Protein AF-V4XNG4-F1 (afdb_monomer_lite)

Sequence (104 aa):
MAHDPLSPREALRTRTGAALAVVGLLVFVYSIVVLAQLLLGVIVGVGLTLGVYLTYRILAVFDSIADAAQRLVAVREREADHDATTDRGSPRDPSGDRLGERRE

Secondary structure (DSSP, 8-state):
----PPPHHHHHHSHHHHHHHHHHHHHHHHHHHHHHHHHHHHHHHHHHHHHHHHHHHHHHHHHHHHHHHHHHHHHHHHHHHHHHHHHHTS----TTS-SS----

pLDDT: mean 84.95, std 15.47, range [46.41, 98.69]

Structure (mmCIF, N/CA/C/O backbone):
data_AF-V4XNG4-F1
#
_entry.id   AF-V4XNG4-F1
#
loop_
_atom_site.group_PDB
_atom_site.id
_atom_site.type_symbol
_atom_site.label_atom_id
_atom_site.label_alt_id
_atom_site.label_comp_id
_atom_site.label_asym_id
_atom_site.label_entity_id
_atom_site.label_seq_id
_atom_site.pdbx_PDB_ins_code
_atom_site.Cartn_x
_atom_site.Cartn_y
_atom_site.Cartn_z
_atom_site.occupancy
_atom_site.B_iso_or_equiv
_atom_site.auth_seq_id
_atom_site.auth_comp_id
_atom_site.auth_asym_id
_atom_site.auth_atom_id
_atom_site.pdbx_PDB_model_num
ATOM 1 N N . MET A 1 1 ? -23.631 19.646 44.650 1.00 49.28 1 MET A N 1
ATOM 2 C CA . MET A 1 1 ? -23.347 18.218 44.907 1.00 49.28 1 MET A CA 1
ATOM 3 C C . MET A 1 1 ? -22.357 17.763 43.852 1.00 49.28 1 MET A C 1
ATOM 5 O O . MET A 1 1 ? -22.731 17.705 42.690 1.00 49.28 1 MET A O 1
ATOM 9 N N . ALA A 1 2 ? -21.091 17.572 44.218 1.00 61.75 2 ALA A N 1
ATOM 10 C CA . ALA A 1 2 ? -20.088 17.060 43.291 1.00 61.75 2 ALA A CA 1
ATOM 11 C C . ALA A 1 2 ? -20.352 15.560 43.087 1.00 61.75 2 ALA A C 1
ATOM 13 O O . ALA A 1 2 ? -20.378 14.811 44.060 1.00 61.75 2 ALA A O 1
ATOM 14 N N . HIS A 1 3 ? -20.634 15.138 41.854 1.00 67.94 3 HIS A N 1
ATOM 15 C CA . HIS A 1 3 ? -20.605 13.721 41.508 1.00 67.94 3 HIS A CA 1
ATOM 16 C C . HIS A 1 3 ? -19.151 13.278 41.509 1.00 67.94 3 HIS A C 1
ATOM 18 O O . HIS A 1 3 ? -18.356 13.793 40.729 1.00 67.94 3 HIS A O 1
ATOM 24 N N . ASP A 1 4 ? -18.824 12.354 42.403 1.00 82.62 4 ASP A N 1
ATOM 25 C CA . ASP A 1 4 ? -17.540 11.675 42.395 1.00 82.62 4 ASP A CA 1
ATOM 26 C C . ASP A 1 4 ? -17.560 10.658 41.240 1.00 82.62 4 ASP A C 1
ATOM 28 O O . ASP A 1 4 ? -18.399 9.745 41.252 1.00 82.62 4 ASP A O 1
ATOM 32 N N . PRO A 1 5 ? -16.768 10.850 40.169 1.00 80.88 5 PRO A N 1
ATOM 33 C CA . PRO A 1 5 ? -16.801 9.944 39.035 1.00 80.88 5 PRO A CA 1
ATOM 34 C C . PRO A 1 5 ? -16.206 8.591 39.433 1.00 80.88 5 PRO A C 1
ATOM 36 O O . PRO A 1 5 ? -15.127 8.514 40.014 1.00 80.88 5 PRO A O 1
ATOM 39 N N . LEU A 1 6 ? -16.902 7.511 39.064 1.00 78.31 6 LEU A N 1
ATOM 40 C CA . LEU A 1 6 ? -16.404 6.143 39.219 1.00 78.31 6 LEU A CA 1
ATOM 41 C C . LEU A 1 6 ? -14.999 6.022 38.622 1.00 78.31 6 LEU A C 1
ATOM 43 O O . LEU A 1 6 ? -14.776 6.408 37.468 1.00 78.31 6 LEU A O 1
ATOM 47 N N . SER A 1 7 ? -14.067 5.424 39.366 1.00 83.25 7 SER A N 1
ATOM 48 C CA . SER A 1 7 ? -12.752 5.130 38.807 1.00 83.25 7 SER A CA 1
ATOM 49 C C . SER A 1 7 ? -12.881 4.112 37.661 1.00 83.25 7 SER A C 1
ATOM 51 O O . SER A 1 7 ? -13.810 3.298 37.652 1.00 83.25 7 SER A O 1
ATOM 53 N N . PRO A 1 8 ? -11.946 4.071 36.692 1.00 78.56 8 PRO A N 1
ATOM 54 C CA . PRO A 1 8 ? -12.031 3.153 35.550 1.00 78.56 8 PRO A CA 1
ATOM 55 C C . PRO A 1 8 ? -12.199 1.681 35.955 1.00 78.56 8 PRO A C 1
ATOM 57 O O . PRO A 1 8 ? -12.910 0.920 35.299 1.00 78.56 8 PRO A O 1
ATOM 60 N N . ARG A 1 9 ? -11.576 1.277 37.071 1.00 81.25 9 ARG A N 1
ATOM 61 C CA . ARG A 1 9 ? -11.690 -0.083 37.615 1.00 81.25 9 ARG A CA 1
ATOM 62 C C . ARG A 1 9 ? -13.067 -0.360 38.218 1.00 81.25 9 ARG A C 1
ATOM 64 O O . ARG A 1 9 ? -13.563 -1.476 38.084 1.00 81.25 9 ARG A O 1
ATOM 71 N N . GLU A 1 10 ? -13.690 0.626 38.856 1.00 81.75 10 GLU A N 1
ATOM 72 C CA . GLU A 1 10 ? -15.064 0.508 39.360 1.00 81.75 10 GLU A CA 1
ATOM 73 C C . GLU A 1 10 ? -16.084 0.547 38.224 1.00 81.75 10 GLU A C 1
ATOM 75 O O . GLU A 1 10 ? -17.020 -0.251 38.223 1.00 81.75 10 GLU A O 1
ATOM 80 N N . ALA A 1 11 ? -15.858 1.376 37.204 1.00 82.38 11 ALA A N 1
ATOM 81 C CA . ALA A 1 11 ? -16.689 1.423 36.009 1.00 82.38 11 ALA A CA 1
ATOM 82 C C . ALA A 1 11 ? -16.723 0.060 35.294 1.00 82.38 11 ALA A C 1
ATOM 84 O O . ALA A 1 11 ? -17.804 -0.428 34.970 1.00 82.38 11 ALA A O 1
ATOM 85 N N . LEU A 1 12 ? -15.576 -0.611 35.136 1.00 83.75 12 LEU A N 1
ATOM 86 C CA . LEU A 1 12 ? -15.479 -1.954 34.538 1.00 83.75 12 LEU A CA 1
ATOM 87 C C . LEU A 1 12 ? -16.242 -3.042 35.310 1.00 83.75 12 LEU A C 1
ATOM 89 O O . LEU A 1 12 ? -16.648 -4.037 34.715 1.00 83.75 12 LEU A O 1
ATOM 93 N N . ARG A 1 13 ? -16.448 -2.875 36.623 1.00 86.19 13 ARG A N 1
ATOM 94 C CA . ARG A 1 13 ? -17.248 -3.810 37.434 1.00 86.19 13 ARG A CA 1
ATOM 95 C C . ARG A 1 13 ? -18.752 -3.614 37.251 1.00 86.19 13 ARG A C 1
ATOM 97 O O . ARG A 1 13 ? -19.528 -4.498 37.605 1.00 86.19 13 ARG A O 1
ATOM 104 N N . THR A 1 14 ? -19.177 -2.483 36.693 1.00 90.69 14 THR A N 1
ATOM 105 C CA . THR A 1 14 ? -20.577 -2.268 36.323 1.00 90.69 14 THR A CA 1
ATOM 106 C C . THR A 1 14 ? -20.885 -2.945 34.988 1.00 90.69 14 THR A C 1
ATOM 108 O O . THR A 1 14 ? -20.039 -2.995 34.094 1.00 90.69 14 THR A O 1
ATOM 111 N N . ARG A 1 15 ? -22.124 -3.424 34.807 1.00 88.75 15 ARG A N 1
ATOM 112 C CA . ARG A 1 15 ? -22.562 -4.001 33.520 1.00 88.75 15 ARG A CA 1
ATOM 113 C C . ARG A 1 15 ? -22.378 -3.016 32.365 1.00 88.75 15 ARG A C 1
ATOM 115 O O . ARG A 1 15 ? -21.937 -3.408 31.291 1.00 88.75 15 ARG A O 1
ATOM 122 N N . THR A 1 16 ? -22.686 -1.742 32.601 1.00 91.19 16 THR A N 1
ATOM 123 C CA . THR A 1 16 ? -22.601 -0.687 31.588 1.00 91.19 16 THR A CA 1
ATOM 124 C C . THR A 1 16 ? -21.156 -0.388 31.205 1.00 91.19 16 THR A C 1
ATOM 126 O O . THR A 1 16 ? -20.846 -0.322 30.019 1.00 91.19 16 THR A O 1
ATOM 129 N N . GLY A 1 17 ? -20.248 -0.258 32.177 1.00 89.06 17 GLY A N 1
ATOM 130 C CA . GLY A 1 17 ? -18.835 -0.018 31.883 1.00 89.06 17 GLY A CA 1
ATOM 131 C C . GLY A 1 17 ? -18.154 -1.218 31.226 1.00 89.06 17 GLY A C 1
ATOM 132 O O . GLY A 1 17 ? -17.360 -1.028 30.308 1.00 89.06 17 GLY A O 1
ATOM 133 N N . ALA A 1 18 ? -18.525 -2.448 31.598 1.00 92.38 18 ALA A N 1
ATOM 134 C CA . ALA A 1 18 ? -18.087 -3.647 30.883 1.00 92.38 18 ALA A CA 1
ATOM 135 C C . ALA A 1 18 ? -18.572 -3.653 29.421 1.00 92.38 18 ALA A C 1
ATOM 137 O O . ALA A 1 18 ? -17.777 -3.894 28.514 1.00 92.38 18 ALA A O 1
ATOM 138 N N . ALA A 1 19 ? -19.847 -3.332 29.171 1.00 95.50 19 ALA A N 1
ATOM 139 C CA . ALA A 1 19 ? -20.388 -3.246 27.814 1.00 95.50 19 ALA A CA 1
ATOM 140 C C . ALA A 1 19 ? -19.670 -2.177 26.972 1.00 95.50 19 ALA A C 1
ATOM 142 O O . ALA A 1 19 ? -19.276 -2.455 25.842 1.00 95.50 19 ALA A O 1
ATOM 143 N N . LEU A 1 20 ? -19.435 -0.986 27.531 1.00 95.88 20 LEU A N 1
ATOM 144 C CA . LEU A 1 20 ? -18.684 0.077 26.855 1.00 95.88 20 LEU A CA 1
ATOM 145 C C . LEU A 1 20 ? -17.238 -0.330 26.562 1.00 95.88 20 LEU A C 1
ATOM 147 O O . LEU A 1 20 ? -16.732 -0.014 25.489 1.00 95.88 20 LEU A O 1
ATOM 151 N N . ALA A 1 21 ? -16.586 -1.060 27.468 1.00 94.88 21 ALA A N 1
ATOM 152 C CA . ALA A 1 21 ? -15.241 -1.577 27.235 1.00 94.88 21 ALA A CA 1
ATOM 153 C C . ALA A 1 21 ? -15.212 -2.586 26.077 1.00 94.88 21 ALA A C 1
ATOM 155 O O . ALA A 1 21 ? -14.340 -2.496 25.214 1.00 94.88 21 ALA A O 1
ATOM 156 N N . VAL A 1 22 ? -16.184 -3.504 26.011 1.00 97.12 22 VAL A N 1
ATOM 157 C CA . VAL A 1 22 ? -16.304 -4.451 24.890 1.00 97.12 22 VAL A CA 1
ATOM 158 C C . VAL A 1 22 ? -16.568 -3.714 23.580 1.00 97.12 22 VAL A C 1
ATOM 160 O O . VAL A 1 22 ? -15.886 -3.974 22.593 1.00 97.12 22 VAL A O 1
ATOM 163 N N . VAL A 1 23 ? -17.509 -2.767 23.558 1.00 98.12 23 VAL A N 1
ATOM 164 C CA . VAL A 1 23 ? -17.797 -1.965 22.358 1.00 98.12 23 VAL A CA 1
ATOM 165 C C . VAL A 1 23 ? -16.562 -1.178 21.924 1.00 98.12 23 VAL A C 1
ATOM 167 O O . VAL A 1 23 ? -16.214 -1.200 20.748 1.00 98.12 23 VAL A O 1
ATOM 170 N N . GLY A 1 24 ? -15.860 -0.538 22.860 1.00 97.62 24 GLY A N 1
ATOM 171 C CA . GLY A 1 24 ? -14.622 0.186 22.577 1.00 97.62 24 GLY A CA 1
ATOM 172 C C . GLY A 1 24 ? -13.541 -0.720 21.989 1.00 97.62 24 GLY A C 1
ATOM 173 O O . GLY A 1 24 ? -12.908 -0.354 21.001 1.00 97.62 24 GLY A O 1
ATOM 174 N N . LEU A 1 25 ? -13.378 -1.929 22.534 1.00 98.12 25 LEU A N 1
ATOM 175 C CA . LEU A 1 25 ? -12.452 -2.924 21.997 1.00 98.12 25 LEU A CA 1
ATOM 176 C C . LEU A 1 25 ? -12.839 -3.350 20.576 1.00 98.12 25 LEU A C 1
ATOM 178 O O . LEU A 1 25 ? -11.976 -3.413 19.704 1.00 98.12 25 LEU A O 1
ATOM 182 N N . LEU A 1 26 ? -14.123 -3.608 20.322 1.00 98.44 26 LEU A N 1
ATOM 183 C CA . LEU A 1 26 ? -14.612 -3.969 18.990 1.00 98.44 26 LEU A CA 1
ATOM 184 C C . LEU A 1 26 ? -14.383 -2.840 17.982 1.00 98.44 26 LEU A C 1
ATOM 186 O O . LEU A 1 26 ? -13.884 -3.096 16.890 1.00 98.44 26 LEU A O 1
ATOM 190 N N . VAL A 1 27 ? -14.686 -1.595 18.356 1.00 98.56 27 VAL A N 1
ATOM 191 C CA . VAL A 1 27 ? -14.428 -0.409 17.526 1.00 98.56 27 VAL A CA 1
ATOM 192 C C . VAL A 1 27 ? -12.936 -0.264 17.243 1.00 98.56 27 VAL A C 1
ATOM 194 O O . VAL A 1 27 ? -12.555 -0.006 16.103 1.00 98.56 27 VAL A O 1
ATOM 197 N N . PHE A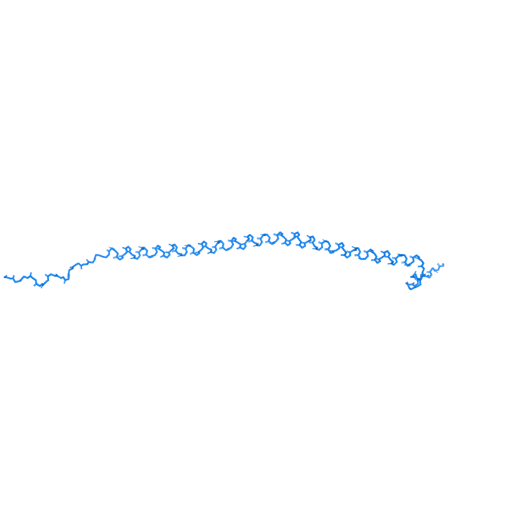 1 28 ? -12.080 -0.463 18.246 1.00 98.50 28 PHE A N 1
ATOM 198 C CA . PHE A 1 28 ? -10.632 -0.408 18.075 1.00 98.50 28 PHE A CA 1
ATOM 199 C C . PHE A 1 28 ? -10.131 -1.473 17.090 1.00 98.50 28 PHE A C 1
ATOM 201 O O . PHE A 1 28 ? -9.444 -1.142 16.124 1.00 98.50 28 PHE A O 1
ATOM 208 N N . VAL A 1 29 ? -10.534 -2.735 17.271 1.00 98.69 29 VAL A N 1
ATOM 209 C CA . VAL A 1 29 ? -10.180 -3.835 16.357 1.00 98.69 29 VAL A CA 1
ATOM 210 C C . VAL A 1 29 ? -10.693 -3.555 14.945 1.00 98.69 29 VAL A C 1
ATOM 212 O O . VAL A 1 29 ? -9.946 -3.686 13.977 1.00 98.69 29 VAL A O 1
ATOM 215 N N . TYR A 1 30 ? -11.942 -3.110 14.815 1.00 98.50 30 TYR A N 1
ATOM 216 C CA . TYR A 1 30 ? -12.531 -2.757 13.527 1.00 98.50 30 TYR A CA 1
ATOM 217 C C . TYR A 1 30 ? -11.780 -1.606 12.846 1.00 98.50 30 TYR A C 1
ATOM 219 O O . TYR A 1 30 ? -11.544 -1.643 11.640 1.00 98.50 30 TYR A O 1
ATOM 227 N N . SER A 1 31 ? -11.327 -0.618 13.617 1.00 98.50 31 SER A N 1
ATOM 228 C CA . SER A 1 31 ? -10.546 0.505 13.091 1.00 98.50 31 SER A CA 1
ATOM 229 C C . SER A 1 31 ? -9.21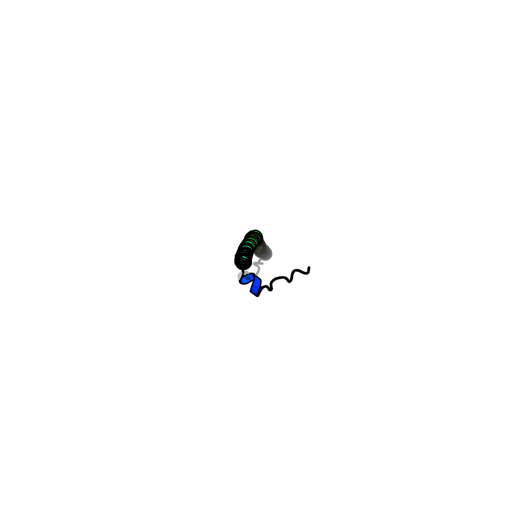2 0.040 12.505 1.00 98.50 31 SER A C 1
ATOM 231 O O . SER A 1 31 ? -8.807 0.530 11.453 1.00 98.50 31 SER A O 1
ATOM 233 N N . ILE A 1 32 ? -8.551 -0.942 13.130 1.00 98.69 32 ILE A N 1
ATOM 234 C CA . ILE A 1 32 ? -7.327 -1.558 12.589 1.00 98.69 32 ILE A CA 1
ATOM 235 C C . ILE A 1 32 ? -7.617 -2.263 11.262 1.00 98.69 32 ILE A C 1
ATOM 237 O O . ILE A 1 32 ? -6.852 -2.112 10.311 1.00 98.69 32 ILE A O 1
ATOM 241 N N . VAL A 1 33 ? -8.726 -3.003 11.172 1.00 98.56 33 VAL A N 1
ATOM 242 C CA . VAL A 1 33 ? -9.131 -3.675 9.927 1.00 98.56 33 VAL A CA 1
ATOM 243 C C . VAL A 1 33 ? -9.345 -2.658 8.806 1.00 98.56 33 VAL A C 1
ATOM 245 O O . VAL A 1 33 ? -8.812 -2.837 7.712 1.00 98.56 33 VAL A O 1
ATOM 248 N N . VAL A 1 34 ? -10.062 -1.567 9.082 1.00 98.50 34 VAL A N 1
ATOM 249 C CA . VAL A 1 34 ? -10.273 -0.481 8.113 1.00 98.50 34 VAL A CA 1
ATOM 250 C C . VAL A 1 34 ? -8.943 0.149 7.701 1.00 98.50 34 VAL A C 1
ATOM 252 O O . VAL A 1 34 ? -8.700 0.344 6.512 1.00 98.50 34 VAL A O 1
ATOM 255 N N . LEU A 1 35 ? -8.047 0.419 8.652 1.00 98.56 35 LEU A N 1
ATOM 256 C CA . LEU A 1 35 ? -6.728 0.974 8.354 1.00 98.56 35 LEU A CA 1
ATOM 257 C C . LEU A 1 35 ? -5.908 0.043 7.451 1.00 98.56 35 LEU A C 1
ATOM 259 O O . LEU A 1 35 ? -5.291 0.508 6.496 1.00 98.56 35 LEU A O 1
ATOM 263 N N . ALA A 1 36 ? -5.935 -1.266 7.709 1.00 98.25 36 ALA A N 1
ATOM 264 C CA . ALA A 1 36 ? -5.259 -2.258 6.879 1.00 98.25 36 ALA A CA 1
ATOM 265 C C . ALA A 1 36 ? -5.841 -2.310 5.458 1.00 98.25 36 ALA A C 1
ATOM 267 O O . ALA A 1 36 ? -5.085 -2.376 4.492 1.00 98.25 36 ALA A O 1
ATOM 268 N N . GLN A 1 37 ? -7.166 -2.230 5.315 1.00 98.31 37 GLN A N 1
ATOM 269 C CA . GLN A 1 37 ? -7.827 -2.174 4.008 1.00 98.31 37 GLN A CA 1
ATOM 270 C C . GLN A 1 37 ? -7.470 -0.902 3.237 1.00 98.31 37 GLN A C 1
ATOM 272 O O . GLN A 1 37 ? -7.180 -0.978 2.045 1.00 98.31 37 GLN A O 1
ATOM 277 N N . LEU A 1 38 ? -7.441 0.253 3.906 1.00 98.44 38 LEU A N 1
ATOM 278 C CA . LEU A 1 38 ? -7.009 1.511 3.296 1.00 98.44 38 LEU A CA 1
ATOM 279 C C . LEU A 1 38 ? -5.552 1.429 2.846 1.00 98.44 38 LEU A C 1
ATOM 281 O O . LEU A 1 38 ? -5.237 1.789 1.714 1.00 98.44 38 LEU A O 1
ATOM 285 N N . LEU A 1 39 ? -4.673 0.910 3.704 1.00 98.06 39 LEU A N 1
ATOM 286 C CA . LEU A 1 39 ? -3.261 0.752 3.382 1.00 98.06 39 LEU A CA 1
ATOM 287 C C . LEU A 1 39 ? -3.067 -0.204 2.200 1.00 98.06 39 LEU A C 1
ATOM 289 O O . LEU A 1 39 ? -2.314 0.109 1.282 1.00 98.06 39 LEU A O 1
ATOM 293 N N . LEU A 1 40 ? -3.789 -1.327 2.176 1.00 98.06 40 LEU A N 1
ATOM 294 C CA . LEU A 1 40 ? -3.785 -2.257 1.050 1.00 98.06 40 LEU A CA 1
ATOM 295 C C . LEU A 1 40 ? -4.287 -1.581 -0.230 1.00 98.06 40 LEU A C 1
ATOM 297 O O . LEU A 1 40 ? -3.657 -1.719 -1.273 1.00 98.06 40 LEU A O 1
ATOM 301 N N . GLY A 1 41 ? -5.374 -0.812 -0.150 1.00 97.69 41 GLY A N 1
ATOM 302 C CA . GLY A 1 41 ? -5.905 -0.043 -1.273 1.00 97.69 41 GLY A CA 1
ATOM 303 C C . GLY A 1 41 ? -4.889 0.955 -1.831 1.00 97.69 41 GLY A C 1
ATOM 304 O O . GLY A 1 41 ? -4.736 1.050 -3.045 1.00 97.69 41 GLY A O 1
ATOM 305 N N . VAL A 1 42 ? -4.140 1.643 -0.965 1.00 97.75 42 VAL A N 1
ATOM 306 C CA . VAL A 1 42 ? -3.056 2.553 -1.369 1.00 97.75 42 VAL A CA 1
ATOM 307 C C . VAL A 1 42 ? -1.902 1.787 -2.009 1.00 97.75 42 VAL A C 1
ATOM 309 O O . VAL A 1 42 ? -1.443 2.176 -3.079 1.00 97.75 42 VAL A O 1
ATOM 312 N N . ILE A 1 43 ? -1.447 0.693 -1.395 1.00 97.00 43 ILE A N 1
ATOM 313 C CA . ILE A 1 43 ? -0.353 -0.131 -1.929 1.00 97.00 43 ILE A CA 1
ATOM 314 C C . ILE A 1 43 ? -0.723 -0.675 -3.305 1.00 97.00 43 ILE A C 1
ATOM 316 O O . ILE A 1 43 ? 0.083 -0.590 -4.224 1.00 97.00 43 ILE A O 1
ATOM 320 N N . VAL A 1 44 ? -1.934 -1.202 -3.472 1.00 97.56 44 VAL A N 1
ATOM 321 C CA . VAL A 1 44 ? -2.397 -1.714 -4.762 1.00 97.56 44 VAL A CA 1
ATOM 322 C C . VAL A 1 44 ? -2.579 -0.562 -5.746 1.00 97.56 44 VAL A C 1
ATOM 324 O O . VAL A 1 44 ? -1.994 -0.594 -6.817 1.00 97.56 44 VAL A O 1
ATOM 327 N N . GLY A 1 45 ? -3.317 0.492 -5.402 1.00 96.75 45 GLY A N 1
ATOM 328 C CA . GLY A 1 45 ? -3.578 1.603 -6.319 1.00 96.75 45 GLY A CA 1
ATOM 329 C C . GLY A 1 45 ? -2.300 2.303 -6.788 1.00 96.75 45 GLY A C 1
ATOM 330 O O . GLY A 1 45 ? -2.052 2.423 -7.989 1.00 96.75 45 GLY A O 1
ATOM 331 N N . VAL A 1 46 ? -1.454 2.726 -5.848 1.00 96.50 46 VAL A N 1
ATOM 332 C CA . VAL A 1 46 ? -0.195 3.418 -6.155 1.00 96.50 46 VAL A CA 1
ATOM 333 C C . VAL A 1 46 ? 0.834 2.440 -6.695 1.00 96.50 46 VAL A C 1
ATOM 335 O O . VAL A 1 46 ? 1.432 2.711 -7.730 1.00 96.50 46 VAL A O 1
ATOM 338 N N . GLY A 1 47 ? 1.035 1.301 -6.035 1.00 96.19 47 GLY A N 1
ATOM 339 C CA . GLY A 1 47 ? 2.066 0.332 -6.399 1.00 96.19 47 GLY A CA 1
ATOM 340 C C . GLY A 1 47 ? 1.832 -0.305 -7.763 1.00 96.19 47 GLY A C 1
ATOM 341 O O . GLY A 1 47 ? 2.791 -0.458 -8.512 1.00 96.19 47 GLY A O 1
ATOM 342 N N . LEU A 1 48 ? 0.586 -0.608 -8.139 1.00 95.62 48 LEU A N 1
ATOM 343 C CA . LEU A 1 48 ? 0.288 -1.136 -9.473 1.00 95.62 48 LEU A CA 1
ATOM 344 C C . LEU A 1 48 ? 0.498 -0.061 -10.547 1.00 95.62 48 LEU A C 1
ATOM 346 O O . LEU A 1 48 ? 1.111 -0.336 -11.575 1.00 95.62 48 LEU A O 1
ATOM 350 N N . THR A 1 49 ? 0.068 1.176 -10.283 1.00 95.81 49 THR A N 1
ATOM 351 C CA . THR A 1 49 ? 0.272 2.307 -11.204 1.00 95.81 49 THR A CA 1
ATOM 352 C C . THR A 1 49 ? 1.760 2.590 -11.412 1.00 95.81 49 THR A C 1
ATOM 354 O O . THR A 1 49 ? 2.229 2.664 -12.549 1.00 95.81 49 THR A O 1
ATOM 357 N N . LEU A 1 50 ? 2.524 2.699 -10.321 1.00 96.69 50 LEU A N 1
ATOM 358 C CA . LEU A 1 50 ? 3.969 2.906 -10.374 1.00 96.69 50 LEU A CA 1
ATOM 359 C C . LEU A 1 50 ? 4.678 1.711 -10.998 1.00 96.69 50 LEU A C 1
ATOM 361 O O . LEU A 1 50 ? 5.590 1.915 -11.785 1.00 96.69 50 LEU A O 1
ATOM 365 N N . GLY A 1 51 ? 4.262 0.490 -10.667 1.00 95.88 51 GLY A N 1
ATOM 366 C CA . GLY A 1 51 ? 4.835 -0.740 -11.198 1.00 95.88 51 GLY A CA 1
ATOM 367 C C . GLY A 1 51 ? 4.719 -0.789 -12.714 1.00 95.88 51 GLY A C 1
ATOM 368 O O . GLY A 1 51 ? 5.732 -0.902 -13.395 1.00 95.88 51 GLY A O 1
ATOM 369 N N . VAL A 1 52 ? 3.509 -0.598 -13.248 1.00 96.81 52 VAL A N 1
ATOM 370 C CA . VAL A 1 52 ? 3.275 -0.550 -14.700 1.00 96.81 52 VAL A CA 1
ATOM 371 C C . VAL A 1 52 ? 4.083 0.573 -15.349 1.00 96.81 52 VAL A C 1
ATOM 373 O O . VAL A 1 52 ? 4.744 0.347 -16.364 1.00 96.81 52 VAL A O 1
ATOM 376 N N . TYR A 1 53 ? 4.079 1.768 -14.755 1.00 96.00 53 TYR A N 1
ATOM 377 C CA . TYR A 1 53 ? 4.831 2.905 -15.279 1.00 96.00 53 TYR A CA 1
ATOM 378 C C . TYR A 1 53 ? 6.346 2.649 -15.302 1.00 96.00 53 TYR A C 1
ATOM 380 O O . TYR A 1 53 ? 6.997 2.902 -16.316 1.00 96.00 53 TYR A O 1
ATOM 388 N N . LEU A 1 54 ? 6.914 2.116 -14.217 1.00 97.12 54 LEU A N 1
ATOM 389 C CA . LEU A 1 54 ? 8.333 1.773 -14.135 1.00 97.12 54 LEU A CA 1
ATOM 390 C C . LEU A 1 54 ? 8.686 0.662 -15.113 1.00 97.12 54 LEU A C 1
ATOM 392 O O . LEU A 1 54 ? 9.690 0.790 -15.803 1.00 97.12 54 LEU A O 1
ATOM 396 N N . THR A 1 55 ? 7.877 -0.394 -15.216 1.00 96.94 55 THR A N 1
ATOM 397 C CA . THR A 1 55 ? 8.104 -1.470 -16.186 1.00 96.94 55 THR A CA 1
ATOM 398 C C . THR A 1 55 ? 8.149 -0.912 -17.600 1.00 96.94 55 THR A C 1
ATOM 400 O O . THR A 1 55 ? 9.122 -1.150 -18.313 1.00 96.94 55 THR A O 1
ATOM 403 N N . TYR A 1 56 ? 7.156 -0.107 -17.983 1.00 97.12 56 TYR A N 1
ATOM 404 C CA . TYR A 1 56 ? 7.155 0.562 -19.281 1.00 97.12 56 TYR A CA 1
ATOM 405 C C . TYR A 1 56 ? 8.417 1.409 -19.479 1.00 97.12 56 TYR A C 1
ATOM 407 O O . TYR A 1 56 ? 9.089 1.305 -20.505 1.00 97.12 56 TYR A O 1
ATOM 415 N N . ARG A 1 57 ? 8.781 2.221 -18.481 1.00 96.25 57 ARG A N 1
ATOM 416 C CA . ARG A 1 57 ? 9.935 3.117 -18.576 1.00 96.25 57 ARG A CA 1
ATOM 417 C C . ARG A 1 57 ? 11.252 2.358 -18.702 1.00 96.25 57 ARG A C 1
ATOM 419 O O . ARG A 1 57 ? 12.105 2.773 -19.476 1.00 96.25 57 ARG A O 1
ATOM 426 N N . ILE A 1 58 ? 11.413 1.266 -17.965 1.00 97.62 58 ILE A N 1
ATOM 427 C CA . ILE A 1 58 ? 12.601 0.412 -18.010 1.00 97.62 58 ILE A CA 1
ATOM 428 C C . ILE A 1 58 ? 12.729 -0.232 -19.390 1.00 97.62 58 ILE A C 1
ATOM 430 O O . ILE A 1 58 ? 13.802 -0.168 -19.983 1.00 97.62 58 ILE A O 1
ATOM 434 N N . LEU A 1 59 ? 11.641 -0.787 -19.931 1.00 96.81 59 LEU A N 1
ATOM 435 C CA . LEU A 1 59 ? 11.640 -1.359 -21.279 1.00 96.81 59 LEU A CA 1
ATOM 436 C C . LEU A 1 59 ? 11.992 -0.308 -22.335 1.00 96.81 59 LEU A C 1
ATOM 438 O O . LEU A 1 59 ? 12.847 -0.564 -23.172 1.00 96.81 59 LEU A O 1
ATOM 442 N N . ALA A 1 60 ? 11.420 0.894 -22.244 1.00 96.25 60 ALA A N 1
ATOM 443 C CA . ALA A 1 60 ? 11.750 1.991 -23.153 1.00 96.25 60 ALA A CA 1
ATOM 444 C C . ALA A 1 60 ? 13.226 2.421 -23.055 1.00 96.25 60 ALA A C 1
ATOM 446 O O . ALA A 1 60 ? 13.846 2.777 -24.054 1.00 96.25 60 ALA A O 1
ATOM 447 N N . VAL A 1 61 ? 13.815 2.387 -21.856 1.00 97.38 61 VAL A N 1
ATOM 448 C CA . VAL A 1 61 ? 15.249 2.659 -21.681 1.00 97.38 61 VAL A CA 1
ATOM 449 C C . VAL A 1 61 ? 16.087 1.556 -22.324 1.00 97.38 61 VAL A C 1
ATOM 451 O O . VAL A 1 61 ? 17.037 1.867 -23.038 1.00 97.38 61 VAL A O 1
ATOM 454 N N . PHE A 1 62 ? 15.736 0.285 -22.130 1.00 97.12 62 PHE A N 1
ATOM 455 C CA . PHE A 1 62 ? 16.432 -0.821 -22.790 1.00 97.12 62 PHE A CA 1
ATOM 456 C C . PHE A 1 62 ? 16.354 -0.740 -24.312 1.00 97.12 62 PHE A C 1
ATOM 458 O O . PHE A 1 62 ? 17.367 -0.949 -24.974 1.00 97.12 62 PHE A O 1
ATOM 465 N N . ASP A 1 63 ? 15.195 -0.372 -24.847 1.00 94.75 63 ASP A N 1
ATOM 466 C CA . ASP A 1 63 ? 14.994 -0.151 -26.277 1.00 94.75 63 ASP A CA 1
ATOM 467 C C . ASP A 1 63 ? 15.940 0.942 -26.801 1.00 94.75 63 ASP A C 1
ATOM 469 O O . ASP A 1 63 ? 16.717 0.718 -27.725 1.00 94.75 63 ASP A O 1
ATOM 473 N N . SER A 1 64 ? 16.031 2.075 -26.093 1.00 93.38 64 SER A N 1
ATOM 474 C CA . SER A 1 64 ? 16.963 3.152 -26.462 1.00 93.38 64 SER A CA 1
ATOM 475 C C . SER A 1 64 ? 18.445 2.744 -26.407 1.00 93.38 64 SER A C 1
ATOM 477 O O . SER A 1 64 ? 19.264 3.255 -27.173 1.00 93.38 64 SER A O 1
ATOM 479 N N . ILE A 1 65 ? 18.808 1.817 -25.513 1.00 95.56 65 ILE A N 1
ATOM 480 C CA . ILE A 1 65 ? 20.169 1.268 -25.425 1.00 95.56 65 ILE A CA 1
ATOM 481 C C . ILE A 1 65 ? 20.443 0.342 -26.614 1.00 95.56 65 ILE A C 1
ATOM 483 O O . ILE A 1 65 ? 21.531 0.397 -27.191 1.00 95.56 65 ILE A O 1
ATOM 487 N N . ALA A 1 66 ? 19.470 -0.489 -26.994 1.00 94.44 66 ALA A N 1
ATOM 488 C CA . ALA A 1 66 ? 19.579 -1.369 -28.152 1.00 94.44 66 ALA A CA 1
ATOM 489 C C . ALA A 1 66 ? 19.747 -0.560 -29.447 1.00 94.44 66 ALA A C 1
ATOM 491 O O . ALA A 1 66 ? 20.675 -0.826 -30.217 1.00 94.44 66 ALA A O 1
ATOM 492 N N . ASP A 1 67 ? 18.944 0.487 -29.627 1.00 93.00 67 ASP A N 1
ATOM 493 C CA . ASP A 1 67 ? 19.056 1.413 -30.757 1.00 93.00 67 ASP A CA 1
ATOM 494 C C . ASP A 1 67 ? 20.437 2.081 -30.819 1.00 93.00 67 ASP A C 1
ATOM 496 O O . ASP A 1 67 ? 21.061 2.175 -31.882 1.00 93.00 67 ASP A O 1
ATOM 500 N N . ALA A 1 68 ? 20.968 2.519 -29.674 1.00 93.56 68 ALA A N 1
ATOM 501 C CA . ALA A 1 68 ? 22.301 3.112 -29.607 1.00 93.56 68 ALA A CA 1
ATOM 502 C C . ALA A 1 68 ? 23.403 2.111 -29.997 1.00 93.56 68 ALA A C 1
ATOM 504 O O . ALA A 1 68 ? 24.347 2.478 -30.704 1.00 93.56 68 ALA A O 1
ATOM 505 N N . ALA A 1 69 ? 23.276 0.848 -29.581 1.00 93.56 69 ALA A N 1
ATOM 506 C CA . ALA A 1 69 ? 24.212 -0.210 -29.949 1.00 93.56 69 ALA A CA 1
ATOM 507 C C . ALA A 1 69 ? 24.174 -0.500 -31.458 1.00 93.56 69 ALA A C 1
ATOM 509 O O . ALA A 1 69 ? 25.226 -0.583 -32.095 1.00 93.56 69 ALA A O 1
ATOM 510 N N . GLN A 1 70 ? 22.980 -0.575 -32.052 1.00 92.06 70 GLN A N 1
ATOM 511 C CA . GLN A 1 70 ? 22.817 -0.755 -33.498 1.00 92.06 70 GLN A CA 1
ATOM 512 C C . GLN A 1 70 ? 23.408 0.416 -34.287 1.00 92.06 70 GLN A C 1
ATOM 514 O O . GLN A 1 70 ? 24.095 0.211 -35.289 1.00 92.06 70 GLN A O 1
ATOM 519 N N . ARG A 1 71 ? 23.223 1.649 -33.805 1.00 90.12 71 ARG A N 1
ATOM 520 C CA . ARG A 1 71 ? 23.830 2.837 -34.416 1.00 90.12 71 ARG A CA 1
ATOM 521 C C . ARG A 1 71 ? 25.357 2.781 -34.391 1.00 90.12 71 ARG A C 1
ATOM 523 O O . ARG A 1 71 ? 25.982 3.198 -35.362 1.00 90.12 71 ARG A O 1
ATOM 530 N N . LEU A 1 72 ? 25.958 2.269 -33.316 1.00 89.88 72 LEU A N 1
ATOM 531 C CA . LEU A 1 72 ? 27.413 2.129 -33.218 1.00 89.88 72 LEU A CA 1
ATOM 532 C C . LEU A 1 72 ? 27.956 1.129 -34.250 1.00 89.88 72 LEU A C 1
ATOM 534 O O . LEU A 1 72 ? 28.965 1.408 -34.895 1.00 89.88 72 LEU A O 1
ATOM 538 N N . VAL A 1 73 ? 27.263 0.005 -34.447 1.00 91.12 73 VAL A N 1
ATOM 539 C CA . VAL A 1 73 ? 27.611 -0.980 -35.485 1.00 91.12 73 VAL A CA 1
ATOM 540 C C . VAL A 1 73 ? 27.476 -0.369 -36.878 1.00 91.12 73 VAL A C 1
ATOM 542 O O . VAL A 1 73 ? 28.412 -0.447 -37.666 1.00 91.12 73 VAL A O 1
ATOM 545 N N . ALA A 1 74 ? 26.372 0.326 -37.157 1.00 92.19 74 ALA A N 1
ATOM 546 C CA . ALA A 1 74 ? 26.149 0.956 -38.457 1.00 92.19 74 ALA A CA 1
ATOM 547 C C . ALA A 1 74 ? 27.210 2.021 -38.802 1.00 92.19 74 ALA A C 1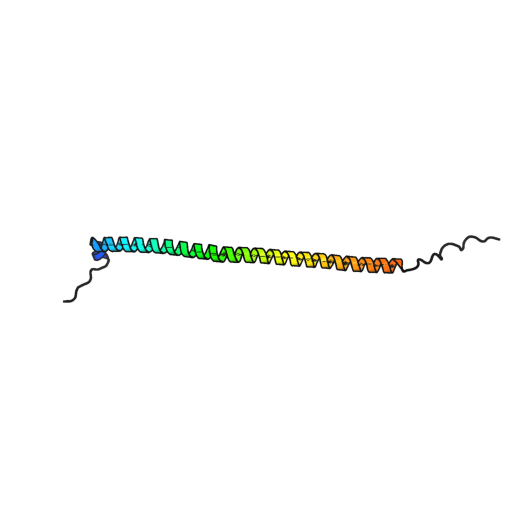
ATOM 549 O O . ALA A 1 74 ? 27.565 2.192 -39.967 1.00 92.19 74 ALA A O 1
ATOM 550 N N . VAL A 1 75 ? 27.728 2.750 -37.806 1.00 92.44 75 VAL A N 1
ATOM 551 C CA . VAL A 1 75 ? 28.855 3.678 -38.008 1.00 92.44 75 VAL A CA 1
ATOM 552 C C . VAL A 1 75 ? 30.138 2.905 -38.320 1.00 92.44 75 VAL A C 1
ATOM 554 O O . VAL A 1 75 ? 30.823 3.244 -39.282 1.00 92.44 75 VAL A O 1
ATOM 557 N N . ARG A 1 76 ? 30.420 1.831 -37.574 1.00 87.00 76 ARG A N 1
ATOM 558 C CA . ARG A 1 76 ? 31.598 0.975 -37.776 1.00 87.00 76 ARG A CA 1
ATOM 559 C C . ARG A 1 76 ? 31.631 0.338 -39.169 1.00 87.00 76 ARG A C 1
ATOM 561 O O . ARG A 1 76 ? 32.687 0.289 -39.790 1.00 87.00 76 ARG A O 1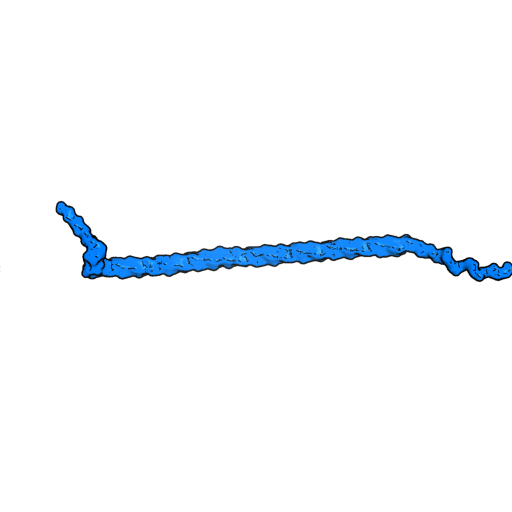
ATOM 568 N N . GLU A 1 77 ? 30.490 -0.146 -39.655 1.00 84.75 77 GLU A N 1
ATOM 569 C CA . GLU A 1 77 ? 30.369 -0.730 -40.997 1.00 84.75 77 GLU A CA 1
ATOM 570 C C . GLU A 1 77 ? 30.662 0.304 -42.087 1.00 84.75 77 GLU A C 1
ATOM 572 O O . GLU A 1 77 ? 31.411 0.022 -43.018 1.00 84.75 77 GLU A O 1
ATOM 577 N N . ARG A 1 78 ? 30.156 1.536 -41.938 1.00 84.12 78 ARG A N 1
ATOM 578 C CA . ARG A 1 78 ? 30.437 2.623 -42.889 1.00 84.12 78 ARG A CA 1
ATOM 579 C C . ARG A 1 78 ? 31.910 3.017 -42.924 1.00 84.12 78 ARG A C 1
ATOM 581 O O . ARG A 1 78 ? 32.420 3.314 -44.000 1.00 84.12 78 ARG A O 1
ATOM 588 N N . GLU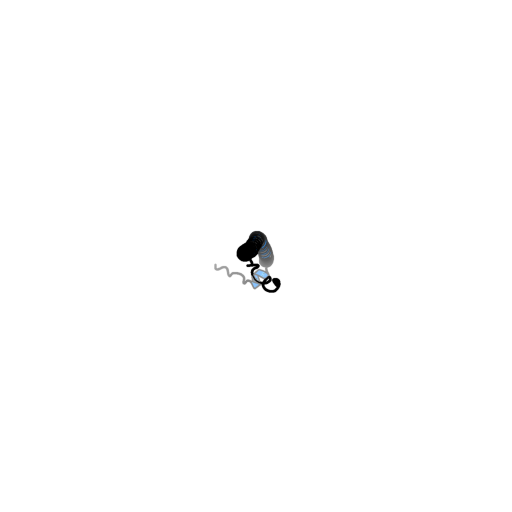 A 1 79 ? 32.575 3.049 -41.772 1.00 83.25 79 GLU A N 1
ATOM 589 C CA . GLU A 1 79 ? 34.017 3.310 -41.697 1.00 83.25 79 GLU A CA 1
ATOM 590 C C . GLU A 1 79 ? 34.808 2.209 -42.421 1.00 83.25 79 GLU A C 1
ATOM 592 O O . GLU A 1 79 ? 35.642 2.512 -43.272 1.00 83.25 79 GLU A O 1
ATOM 597 N N . ALA A 1 80 ? 34.478 0.936 -42.174 1.00 82.06 80 ALA A N 1
ATOM 598 C CA . ALA A 1 80 ? 35.131 -0.196 -42.833 1.00 82.06 80 ALA A CA 1
ATOM 599 C C . ALA A 1 80 ? 34.918 -0.210 -44.361 1.00 82.06 80 ALA A C 1
ATOM 601 O O . ALA A 1 80 ? 35.858 -0.476 -45.113 1.00 82.06 80 ALA A O 1
ATOM 602 N N . ASP A 1 81 ? 33.713 0.113 -44.838 1.00 80.88 81 ASP A N 1
ATOM 603 C CA . ASP A 1 81 ? 33.424 0.233 -46.273 1.00 80.88 81 ASP A CA 1
ATOM 604 C C . ASP A 1 81 ? 34.186 1.400 -46.928 1.00 80.88 81 ASP A C 1
ATOM 606 O O . ASP A 1 81 ? 34.609 1.306 -48.089 1.00 80.88 81 ASP A O 1
ATOM 610 N N . HIS A 1 82 ? 34.393 2.502 -46.200 1.00 75.69 82 HIS A N 1
ATOM 611 C CA . HIS A 1 82 ? 35.173 3.642 -46.683 1.00 75.69 82 HIS A CA 1
ATOM 612 C C . HIS A 1 82 ? 36.661 3.292 -46.830 1.00 75.69 82 HIS A C 1
ATOM 614 O O . HIS A 1 82 ? 37.265 3.591 -47.866 1.00 75.69 82 HIS A O 1
ATOM 620 N N . ASP A 1 83 ? 37.228 2.578 -45.858 1.00 75.19 83 ASP A N 1
ATOM 621 C CA . ASP A 1 83 ? 38.604 2.075 -45.919 1.00 75.19 83 ASP A CA 1
ATOM 622 C C . ASP A 1 83 ? 38.783 1.063 -47.063 1.00 75.19 83 ASP A C 1
ATOM 624 O O . ASP A 1 83 ? 39.731 1.162 -47.846 1.00 75.19 83 ASP A O 1
ATOM 628 N N . ALA A 1 84 ? 37.832 0.140 -47.244 1.00 72.38 84 ALA A N 1
ATOM 629 C CA . ALA A 1 84 ? 37.860 -0.838 -48.335 1.00 72.38 84 ALA A CA 1
ATOM 630 C C . ALA A 1 84 ? 37.739 -0.192 -49.729 1.00 72.38 84 ALA A C 1
ATOM 632 O O . ALA A 1 84 ? 38.318 -0.682 -50.702 1.00 72.38 84 ALA A O 1
ATOM 633 N N . THR A 1 85 ? 36.997 0.911 -49.846 1.00 70.38 85 THR A N 1
ATOM 634 C CA . THR A 1 85 ? 36.904 1.690 -51.091 1.00 70.38 85 THR A CA 1
ATOM 635 C C . THR A 1 85 ? 38.202 2.452 -51.366 1.00 70.38 85 THR A C 1
ATOM 637 O O . THR A 1 85 ? 38.641 2.521 -52.515 1.00 70.38 85 THR A O 1
ATOM 640 N N . THR A 1 86 ? 38.847 2.965 -50.318 1.00 69.06 86 THR A N 1
ATOM 641 C CA . THR A 1 86 ? 40.136 3.664 -50.407 1.00 69.06 86 THR A CA 1
ATOM 642 C C . THR A 1 86 ? 41.265 2.710 -50.822 1.00 69.06 86 THR A C 1
ATOM 644 O O . THR A 1 86 ? 42.060 3.057 -51.694 1.00 69.06 86 THR A O 1
ATOM 647 N N . ASP A 1 87 ? 41.283 1.476 -50.304 1.00 63.31 87 ASP A N 1
ATOM 648 C CA . ASP A 1 87 ? 42.238 0.428 -50.712 1.00 63.31 87 ASP A CA 1
ATOM 649 C C . ASP A 1 87 ? 42.013 -0.035 -52.165 1.00 63.31 87 ASP A C 1
ATOM 651 O O . ASP A 1 87 ? 42.957 -0.202 -52.938 1.00 63.31 87 ASP A O 1
ATOM 655 N N . ARG A 1 88 ? 40.750 -0.153 -52.599 1.00 61.53 88 ARG A N 1
ATOM 656 C CA . ARG A 1 88 ? 40.406 -0.544 -53.980 1.00 61.53 88 ARG A CA 1
ATOM 65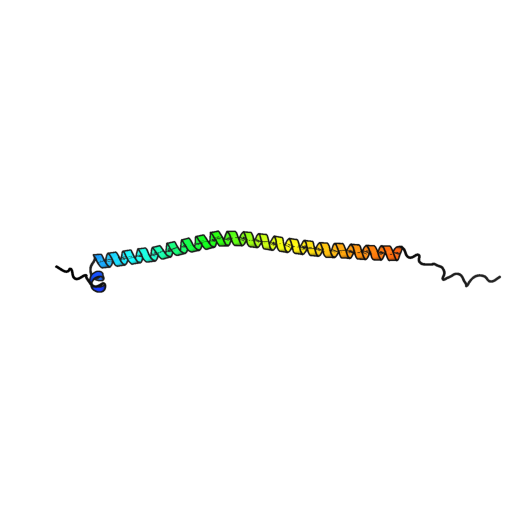7 C C . ARG A 1 88 ? 40.708 0.550 -55.018 1.00 61.53 88 ARG A C 1
ATOM 659 O O . ARG A 1 88 ? 40.817 0.242 -56.203 1.00 61.53 88 ARG A O 1
ATOM 666 N N . GLY A 1 89 ? 40.837 1.805 -54.584 1.00 58.34 89 GLY A N 1
ATOM 667 C CA . GLY A 1 89 ? 41.214 2.951 -55.414 1.00 58.34 89 GLY A CA 1
ATOM 668 C C . GLY A 1 89 ? 42.723 3.149 -55.590 1.00 58.34 89 GLY A C 1
ATOM 669 O O . GLY A 1 89 ? 43.112 3.975 -56.413 1.00 58.34 89 GLY A O 1
ATOM 670 N N . SER A 1 90 ? 43.570 2.408 -54.865 1.00 58.03 90 SER A N 1
ATOM 671 C CA . SER A 1 90 ? 45.021 2.409 -55.080 1.00 58.03 90 SER A CA 1
ATOM 672 C C . SER A 1 90 ? 45.350 1.491 -56.265 1.00 58.03 90 SER A C 1
ATOM 674 O O . SER A 1 90 ? 45.179 0.272 -56.154 1.00 58.03 90 SER A O 1
ATOM 676 N N . PRO A 1 91 ? 45.782 2.013 -57.431 1.00 57.69 91 PRO A N 1
ATOM 677 C CA . PRO A 1 91 ? 46.181 1.167 -58.543 1.00 57.69 91 PRO A CA 1
ATOM 678 C C . PRO A 1 91 ? 47.388 0.352 -58.078 1.00 57.69 91 PRO A C 1
ATOM 680 O O . PRO A 1 91 ? 48.467 0.906 -57.871 1.00 57.69 91 PRO A O 1
ATOM 683 N N . ARG A 1 92 ? 47.219 -0.963 -57.885 1.00 58.78 92 ARG A N 1
ATOM 684 C CA . ARG A 1 92 ? 48.360 -1.879 -57.786 1.00 58.78 92 ARG A CA 1
ATOM 685 C C . ARG A 1 92 ? 49.146 -1.737 -59.079 1.00 58.78 92 ARG A C 1
ATOM 687 O O . ARG A 1 92 ? 48.724 -2.242 -60.116 1.00 58.78 92 ARG A O 1
ATOM 694 N N . ASP A 1 93 ? 50.250 -1.011 -58.998 1.00 60.03 93 ASP A N 1
ATOM 695 C CA . ASP A 1 93 ? 51.213 -0.857 -60.071 1.00 60.03 93 ASP A CA 1
ATOM 696 C C . ASP A 1 93 ? 51.749 -2.255 -60.448 1.00 60.03 93 ASP A C 1
ATOM 698 O O . ASP A 1 93 ? 52.421 -2.884 -59.627 1.00 60.03 93 ASP A O 1
ATOM 702 N N . PRO A 1 94 ? 51.444 -2.809 -61.641 1.00 57.62 94 PRO A N 1
ATOM 703 C CA . PRO A 1 94 ? 51.914 -4.136 -62.042 1.00 57.62 94 PRO A CA 1
ATOM 704 C C . PRO A 1 94 ? 53.383 -4.125 -62.509 1.00 57.62 94 PRO A C 1
ATOM 706 O O . PRO A 1 94 ? 53.849 -5.084 -63.126 1.00 57.62 94 PRO A O 1
ATOM 709 N N . SER A 1 95 ? 54.123 -3.044 -62.258 1.00 58.97 95 SER A N 1
ATOM 710 C CA . SER A 1 95 ? 55.430 -2.747 -62.859 1.00 58.97 95 SER A CA 1
ATOM 711 C C . SER A 1 95 ? 56.614 -3.451 -62.180 1.00 58.97 95 SER A C 1
ATOM 713 O O . SER A 1 95 ? 57.652 -2.838 -61.945 1.00 58.97 95 SER A O 1
ATOM 715 N N . GLY A 1 96 ? 56.472 -4.738 -61.848 1.00 57.59 96 GLY A N 1
ATOM 716 C CA . GLY A 1 96 ? 57.496 -5.502 -61.124 1.00 57.59 96 GLY A CA 1
ATOM 717 C C . GLY A 1 96 ? 58.157 -6.661 -61.873 1.00 57.59 96 GLY A C 1
ATOM 718 O O . GLY A 1 96 ? 59.216 -7.095 -61.437 1.00 57.59 96 GLY A O 1
ATOM 719 N N . ASP A 1 97 ? 57.583 -7.178 -62.968 1.00 54.62 97 ASP A N 1
ATOM 720 C CA . ASP A 1 97 ? 57.937 -8.544 -63.407 1.00 54.62 97 ASP A CA 1
ATOM 721 C C . ASP A 1 97 ? 58.071 -8.739 -64.931 1.00 54.62 97 ASP A C 1
ATOM 723 O O . ASP A 1 97 ? 57.498 -9.657 -65.513 1.00 54.62 97 ASP A O 1
ATOM 727 N N . ARG A 1 98 ? 58.802 -7.847 -65.623 1.00 57.47 98 ARG A N 1
ATOM 728 C CA . ARG A 1 98 ? 59.149 -8.021 -67.058 1.00 57.47 98 ARG A CA 1
ATOM 729 C C . ARG A 1 98 ? 60.554 -7.540 -67.457 1.00 57.47 98 ARG A C 1
ATOM 731 O O . ARG A 1 98 ? 60.741 -7.047 -68.565 1.00 57.47 98 ARG A O 1
ATOM 738 N N . LEU A 1 99 ? 61.562 -7.683 -66.593 1.00 59.97 99 LEU A N 1
ATOM 739 C CA . LEU A 1 99 ? 62.964 -7.351 -66.934 1.00 59.97 99 LEU A CA 1
ATOM 740 C C . LEU A 1 99 ? 63.880 -8.584 -67.082 1.00 59.97 99 LEU A C 1
ATOM 742 O O . LEU A 1 99 ? 65.091 -8.476 -66.918 1.00 59.97 99 LEU A O 1
ATOM 746 N N . GLY A 1 100 ? 63.314 -9.754 -67.411 1.00 57.56 100 GLY A N 1
ATOM 747 C CA . GLY A 1 100 ? 64.065 -11.007 -67.599 1.00 57.56 100 GLY A CA 1
ATOM 748 C C . GLY A 1 100 ? 64.061 -11.599 -69.015 1.00 57.56 100 GLY A C 1
ATOM 749 O O . GLY A 1 100 ? 64.836 -12.512 -69.283 1.00 57.56 100 GLY A O 1
ATOM 750 N N . GLU A 1 101 ? 63.241 -11.094 -69.939 1.00 57.97 101 GLU A N 1
ATOM 751 C CA . GLU A 1 101 ? 63.106 -11.669 -71.285 1.00 57.97 101 GLU A CA 1
ATOM 752 C C . GLU A 1 101 ? 63.308 -10.610 -72.366 1.00 57.97 101 GLU A C 1
ATOM 754 O O . GLU A 1 101 ? 62.363 -10.020 -72.884 1.00 57.97 101 GLU A O 1
ATOM 759 N N . ARG A 1 102 ? 64.570 -10.373 -72.716 1.00 55.34 102 ARG A N 1
ATOM 760 C CA . ARG A 1 102 ? 64.986 -10.097 -74.098 1.00 55.34 102 ARG A CA 1
ATOM 761 C C . ARG A 1 102 ? 66.492 -10.292 -74.200 1.00 55.34 102 ARG A C 1
ATOM 763 O O . ARG A 1 102 ? 67.289 -9.364 -74.117 1.00 55.34 102 ARG A O 1
ATOM 770 N N . ARG A 1 103 ? 66.854 -11.567 -74.342 1.00 49.97 103 ARG A N 1
ATOM 771 C CA . ARG A 1 103 ? 67.912 -11.952 -75.272 1.00 49.97 103 ARG A CA 1
ATOM 772 C C . ARG A 1 103 ? 67.424 -11.588 -76.673 1.00 49.97 103 ARG A C 1
ATOM 774 O O . ARG A 1 103 ? 66.288 -11.932 -76.990 1.00 49.97 103 ARG A O 1
ATOM 781 N N . GLU A 1 104 ? 68.259 -10.883 -77.425 1.00 46.41 104 GLU A N 1
ATOM 782 C CA . GLU A 1 104 ? 68.629 -11.102 -78.838 1.00 46.41 104 GLU A CA 1
ATOM 783 C C . GLU A 1 104 ? 69.354 -9.869 -79.381 1.00 46.41 104 GLU A C 1
ATOM 785 O O . GLU A 1 104 ? 68.800 -8.751 -79.279 1.00 46.41 104 GLU A O 1
#

Radius of gyration: 44.28 Å; chains: 1; bounding box: 92×30×124 Å

Foldseek 3Di:
DDPDDDDLVRLCVDPNSVVVVVVVVVVVVVVVVVVVVVVVVCCCVVVVVVVVVVVVVVVVVVVVVVVVVVVVVVVVVVVVVVVVVVVVPPPPDPPDPDPPDDDD